Protein AF-A0A7C4I213-F1 (afdb_monomer_lite)

Secondary structure (DSSP, 8-state):
--------------S-----------------------TTSS---TT--TTT-TTTSPPPTTEEEETTEEEE---TTSSS--TT--TTT-TTTSPPPTTEEEETTEEEE-----TTHHHHHHHHHHHHHHHHHHHHHHHHHHHHHHHHHTT--

Structure (mmCIF, N/CA/C/O backbone):
data_AF-A0A7C4I213-F1
#
_entry.id   AF-A0A7C4I213-F1
#
loop_
_atom_site.group_PDB
_atom_site.id
_atom_site.type_symbol
_atom_site.label_atom_id
_atom_site.label_alt_id
_atom_site.label_comp_id
_atom_site.label_asym_id
_atom_site.label_entity_id
_atom_site.label_seq_id
_atom_site.pdbx_PDB_ins_code
_atom_site.Cartn_x
_atom_site.Cartn_y
_atom_site.Cartn_z
_atom_site.occupancy
_atom_site.B_iso_or_equiv
_atom_site.auth_seq_id
_atom_site.auth_comp_id
_atom_site.auth_asym_id
_atom_site.auth_atom_id
_atom_site.pdbx_PDB_model_num
ATOM 1 N N . MET A 1 1 ? 7.246 0.944 -55.339 1.00 44.88 1 MET A N 1
ATOM 2 C CA . MET A 1 1 ? 7.150 0.817 -56.808 1.00 44.88 1 MET A CA 1
ATOM 3 C C . MET A 1 1 ? 7.934 -0.422 -57.218 1.00 44.88 1 MET A C 1
ATOM 5 O O . MET A 1 1 ? 9.153 -0.406 -57.120 1.00 44.88 1 MET A O 1
ATOM 9 N N . ARG A 1 2 ? 7.259 -1.528 -57.548 1.00 47.50 2 ARG A N 1
ATOM 10 C CA . ARG A 1 2 ? 7.898 -2.757 -58.042 1.00 47.50 2 ARG A CA 1
ATOM 11 C C . ARG A 1 2 ? 7.440 -2.974 -59.481 1.00 47.50 2 ARG A C 1
ATOM 13 O O . ARG A 1 2 ? 6.243 -2.994 -59.742 1.00 47.50 2 ARG A O 1
ATOM 20 N N . TYR A 1 3 ? 8.410 -3.050 -60.385 1.00 50.72 3 TYR A N 1
ATOM 21 C CA . TYR A 1 3 ? 8.228 -3.295 -61.812 1.00 50.72 3 TYR A CA 1
ATOM 22 C C . TYR A 1 3 ? 7.613 -4.689 -62.012 1.00 50.72 3 TYR A C 1
ATOM 24 O O . TYR A 1 3 ? 8.233 -5.690 -61.663 1.00 50.72 3 TYR A O 1
ATOM 32 N N . PHE A 1 4 ? 6.396 -4.756 -62.552 1.00 52.81 4 PHE A N 1
ATOM 33 C CA . PHE A 1 4 ? 5.791 -6.001 -63.026 1.00 52.81 4 PHE A CA 1
ATOM 34 C C . PHE A 1 4 ? 6.355 -6.271 -64.426 1.00 52.81 4 PHE A C 1
ATOM 36 O O . PHE A 1 4 ? 5.937 -5.637 -65.394 1.00 52.81 4 PHE A O 1
ATOM 43 N N . GLN A 1 5 ? 7.343 -7.161 -64.551 1.00 51.03 5 GLN A N 1
ATOM 44 C CA . GLN A 1 5 ? 7.700 -7.683 -65.869 1.00 51.03 5 GLN A CA 1
ATOM 45 C C . GLN A 1 5 ? 6.629 -8.689 -66.298 1.00 51.03 5 GLN A C 1
ATOM 47 O O . GLN A 1 5 ? 6.570 -9.813 -65.806 1.00 51.03 5 GLN A O 1
ATOM 52 N N . LEU A 1 6 ? 5.771 -8.258 -67.220 1.00 46.84 6 LEU A N 1
ATOM 53 C CA . LEU A 1 6 ? 4.887 -9.123 -67.991 1.00 46.84 6 LEU A CA 1
ATOM 54 C C . LEU A 1 6 ? 5.736 -9.944 -68.966 1.00 46.84 6 LEU A C 1
ATOM 56 O O . LEU A 1 6 ? 6.103 -9.471 -70.039 1.00 46.84 6 LEU A O 1
ATOM 60 N N . VAL A 1 7 ? 6.058 -11.180 -68.588 1.00 51.69 7 VAL A N 1
ATOM 61 C CA . VAL A 1 7 ? 6.605 -12.168 -69.520 1.00 51.69 7 VAL A CA 1
ATOM 62 C C . VAL A 1 7 ? 5.425 -12.788 -70.265 1.00 51.69 7 VAL A C 1
ATOM 64 O O . VAL A 1 7 ? 4.774 -13.708 -69.776 1.00 51.69 7 VAL A O 1
ATOM 67 N N . VAL A 1 8 ? 5.106 -12.244 -71.440 1.00 53.69 8 VAL A N 1
ATOM 68 C CA . VAL A 1 8 ? 4.115 -12.829 -72.353 1.00 53.69 8 VAL A CA 1
ATOM 69 C C . VAL A 1 8 ? 4.832 -13.894 -73.180 1.00 53.69 8 VAL A C 1
ATOM 71 O O . VAL A 1 8 ? 5.544 -13.574 -74.128 1.00 53.69 8 VAL A O 1
ATOM 74 N N . ILE A 1 9 ? 4.692 -15.163 -72.795 1.00 56.38 9 ILE A N 1
ATOM 75 C CA . ILE A 1 9 ? 5.213 -16.291 -73.578 1.00 56.38 9 ILE A CA 1
ATOM 76 C C . ILE A 1 9 ? 4.148 -16.667 -74.623 1.00 56.38 9 ILE A C 1
ATOM 78 O O . ILE A 1 9 ? 3.023 -16.987 -74.232 1.00 56.38 9 ILE A O 1
ATOM 82 N N . PRO A 1 10 ? 4.447 -16.630 -75.936 1.00 49.75 10 PRO A N 1
ATOM 83 C CA . PRO A 1 10 ? 3.483 -16.994 -76.964 1.00 49.75 10 PRO A CA 1
ATOM 84 C C . PRO A 1 10 ? 3.367 -18.522 -77.027 1.00 49.75 10 PRO A C 1
ATOM 86 O O . PRO A 1 10 ? 4.303 -19.217 -77.418 1.00 49.75 10 PRO A O 1
ATOM 89 N N . ILE A 1 11 ? 2.213 -19.054 -76.627 1.00 50.69 11 ILE A N 1
ATOM 90 C CA . ILE A 1 11 ? 1.918 -20.488 -76.690 1.00 50.69 11 ILE A CA 1
ATOM 91 C C . ILE A 1 11 ? 1.429 -20.808 -78.109 1.00 50.69 11 ILE A C 1
ATOM 93 O O . ILE A 1 11 ? 0.264 -20.592 -78.436 1.00 50.69 11 ILE A O 1
ATOM 97 N N . LEU A 1 12 ? 2.321 -21.312 -78.966 1.00 53.66 12 LEU A N 1
ATOM 98 C CA . LEU A 1 12 ? 1.950 -21.953 -80.229 1.00 53.66 12 LEU A CA 1
ATOM 99 C C . LEU A 1 12 ? 1.853 -23.474 -80.019 1.00 53.66 12 LEU A C 1
ATOM 101 O O . LEU A 1 12 ? 2.860 -24.156 -79.866 1.00 53.66 12 LEU A O 1
ATOM 105 N N . LEU A 1 13 ? 0.611 -23.968 -80.065 1.00 60.75 13 LEU A N 1
ATOM 106 C CA . LEU A 1 13 ? 0.206 -25.306 -80.520 1.00 60.75 13 LEU A CA 1
ATOM 107 C C . LEU A 1 13 ? 0.755 -26.532 -79.757 1.00 60.75 13 LEU A C 1
ATOM 109 O O . LEU A 1 13 ? 1.560 -27.288 -80.294 1.00 60.75 13 LEU A O 1
ATOM 113 N N . THR A 1 14 ? 0.186 -26.844 -78.584 1.00 55.66 14 THR A N 1
ATOM 114 C CA . THR A 1 14 ? 0.062 -28.239 -78.103 1.00 55.66 14 THR A CA 1
ATOM 115 C C . THR A 1 14 ? -1.297 -28.465 -77.409 1.00 55.66 14 THR A C 1
ATOM 117 O O . THR A 1 14 ? -1.726 -27.620 -76.622 1.00 55.66 14 THR A O 1
ATOM 120 N N . PRO A 1 15 ? -2.015 -29.581 -77.667 1.00 49.25 15 PRO A N 1
ATOM 121 C CA . PRO A 1 15 ? -3.332 -29.854 -77.085 1.00 49.25 15 PRO A CA 1
ATOM 122 C C . PRO A 1 15 ? -3.239 -30.638 -75.763 1.00 49.25 15 PRO A C 1
ATOM 124 O O . PRO A 1 15 ? -3.998 -31.574 -75.553 1.00 49.25 15 PRO A O 1
ATOM 127 N N . PHE A 1 16 ? -2.300 -30.297 -74.877 1.00 56.53 16 PHE A N 1
ATOM 128 C CA . PHE A 1 16 ? -2.185 -30.924 -73.552 1.00 56.53 16 PHE A CA 1
ATOM 129 C C . PHE A 1 16 ? -1.610 -29.927 -72.544 1.00 56.53 16 PHE A C 1
ATOM 131 O O . PHE A 1 16 ? -0.465 -30.045 -72.120 1.00 56.53 16 PHE A O 1
ATOM 138 N N . PHE A 1 17 ? -2.392 -28.919 -72.164 1.00 52.19 17 PHE A N 1
ATOM 139 C CA . PHE A 1 17 ? -2.047 -28.078 -71.021 1.00 52.19 17 PHE A CA 1
ATOM 140 C C . PHE A 1 17 ? -2.866 -28.517 -69.812 1.00 52.19 17 PHE A C 1
ATOM 142 O O . PHE A 1 17 ? -3.978 -28.050 -69.572 1.00 52.19 17 PHE A O 1
ATOM 149 N N . SER A 1 18 ? -2.289 -29.439 -69.041 1.00 53.47 18 SER A N 1
ATOM 150 C CA . SER A 1 18 ? -2.602 -29.555 -67.622 1.00 53.47 18 SER A CA 1
ATOM 151 C C . SER A 1 18 ? -2.361 -28.185 -66.998 1.00 53.47 18 SER A C 1
ATOM 153 O O . SER A 1 18 ? -1.227 -27.708 -66.950 1.00 53.47 18 SER A O 1
ATOM 155 N N . PHE A 1 19 ? -3.429 -27.529 -66.553 1.00 52.59 19 PHE A N 1
ATOM 156 C CA . PHE A 1 19 ? -3.316 -26.328 -65.740 1.00 52.59 19 PHE A CA 1
ATOM 157 C C . PHE A 1 19 ? -2.685 -26.723 -64.400 1.00 52.59 19 PHE A C 1
ATOM 159 O O . PHE A 1 19 ? -3.371 -27.158 -63.478 1.00 52.59 19 PHE A O 1
ATOM 166 N N . ALA A 1 20 ? -1.364 -26.590 -64.288 1.00 52.78 20 ALA A N 1
ATOM 167 C CA . ALA A 1 20 ? -0.699 -26.529 -62.996 1.00 52.78 20 ALA A CA 1
ATOM 168 C C . ALA A 1 20 ? -0.975 -25.135 -62.417 1.00 52.78 20 ALA A C 1
ATOM 170 O O . ALA A 1 20 ? -0.270 -24.167 -62.697 1.00 52.78 20 ALA A O 1
ATOM 171 N N . TYR A 1 21 ? -2.066 -25.022 -61.664 1.00 60.19 21 TYR A N 1
ATOM 172 C CA . TYR A 1 21 ? -2.337 -23.853 -60.840 1.00 60.19 21 TYR A CA 1
ATOM 173 C C . TYR A 1 21 ? -1.284 -23.827 -59.728 1.00 60.19 21 TYR A C 1
ATOM 175 O O . TYR A 1 21 ? -1.308 -24.669 -58.830 1.00 60.19 21 TYR A O 1
ATOM 183 N N . SER A 1 22 ? -0.331 -22.898 -59.800 1.00 54.66 22 SER A N 1
ATOM 184 C CA . SER A 1 22 ? 0.568 -22.638 -58.678 1.00 54.66 22 SER A CA 1
ATOM 185 C C . SER A 1 22 ? -0.266 -21.952 -57.599 1.00 54.66 22 SER A C 1
ATOM 187 O O . SER A 1 22 ? -0.529 -20.753 -57.682 1.00 54.66 22 SER A O 1
ATOM 189 N N . GLN A 1 23 ? -0.761 -22.734 -56.636 1.00 60.12 23 GLN A N 1
ATOM 190 C CA . GLN A 1 23 ? -1.380 -22.193 -55.432 1.00 60.12 23 GLN A CA 1
ATOM 191 C C . GLN A 1 23 ? -0.333 -21.307 -54.760 1.00 60.12 23 GLN A C 1
ATOM 193 O O . GLN A 1 23 ? 0.745 -21.777 -54.408 1.00 60.12 23 GLN A O 1
ATOM 198 N N . SER A 1 24 ? -0.629 -20.012 -54.664 1.00 59.72 24 SER A N 1
ATOM 199 C CA . SER A 1 24 ? 0.130 -19.093 -53.830 1.00 59.72 24 SER A CA 1
ATOM 200 C C . SER A 1 24 ? 0.156 -19.663 -52.420 1.00 59.72 24 SER A C 1
ATOM 202 O O . SER A 1 24 ? -0.909 -19.937 -51.861 1.00 59.72 24 SER A O 1
ATOM 204 N N . ASP A 1 25 ? 1.365 -19.863 -51.911 1.00 56.75 25 ASP A N 1
ATOM 205 C CA . ASP A 1 25 ? 1.667 -20.463 -50.623 1.00 56.75 25 ASP A CA 1
ATOM 206 C C . ASP A 1 25 ? 0.666 -20.040 -49.541 1.00 56.75 25 ASP A C 1
ATOM 208 O O . ASP A 1 25 ? 0.470 -18.853 -49.264 1.00 56.75 25 ASP A O 1
ATOM 212 N N . GLN A 1 26 ? 0.035 -21.036 -48.917 1.00 58.44 26 GLN A N 1
ATOM 213 C CA . GLN A 1 26 ? -0.601 -20.874 -47.618 1.00 58.44 26 GLN A CA 1
ATOM 214 C C . GLN A 1 26 ? 0.439 -20.282 -46.666 1.00 58.44 26 GLN A C 1
ATOM 216 O O . GLN A 1 26 ? 1.342 -20.980 -46.202 1.00 58.44 26 GLN A O 1
ATOM 221 N N . PHE A 1 27 ? 0.300 -18.998 -46.342 1.00 62.94 27 PHE A N 1
ATOM 222 C CA . PHE A 1 27 ? 0.926 -18.437 -45.157 1.00 62.94 27 PHE A CA 1
ATOM 223 C C . PHE A 1 27 ? 0.215 -19.056 -43.952 1.00 62.94 27 PHE A C 1
ATOM 225 O O . PHE A 1 27 ? -0.749 -18.506 -43.422 1.00 62.94 27 PHE A O 1
ATOM 232 N N . ASN A 1 28 ? 0.644 -20.256 -43.564 1.00 73.94 28 ASN A N 1
ATOM 233 C CA . ASN A 1 28 ? 0.320 -20.786 -42.254 1.00 73.94 28 ASN A CA 1
ATOM 234 C C . ASN A 1 28 ? 0.918 -19.791 -41.251 1.00 73.94 28 ASN A C 1
ATOM 236 O O . ASN A 1 28 ? 2.136 -19.581 -41.295 1.00 73.94 28 ASN A O 1
ATOM 240 N N . PRO A 1 29 ? 0.113 -19.134 -40.393 1.00 69.06 29 PRO A N 1
ATOM 241 C CA . PRO A 1 29 ? 0.685 -18.333 -39.328 1.00 69.06 29 PRO A CA 1
ATOM 242 C C . PRO A 1 29 ? 1.628 -19.242 -38.541 1.00 69.06 29 PRO A C 1
ATOM 244 O O . PRO A 1 29 ? 1.273 -20.378 -38.211 1.00 69.06 29 PRO A O 1
ATOM 247 N N . LEU A 1 30 ? 2.856 -18.758 -38.329 1.00 61.91 30 LEU A N 1
ATOM 248 C CA . LEU A 1 30 ? 3.846 -19.430 -37.495 1.00 61.91 30 LEU A CA 1
ATOM 249 C C . LEU A 1 30 ? 3.161 -19.903 -36.207 1.00 61.91 30 LEU A C 1
ATOM 251 O O . LEU A 1 30 ? 2.349 -19.143 -35.667 1.00 61.91 30 LEU A O 1
ATOM 255 N N . PRO A 1 31 ? 3.458 -21.126 -35.725 1.00 67.94 31 PRO A N 1
ATOM 256 C CA . PRO A 1 31 ? 2.916 -21.593 -34.461 1.00 67.94 31 PRO A CA 1
ATOM 257 C C . PRO A 1 31 ? 3.194 -20.509 -33.428 1.00 67.94 31 PRO A C 1
ATOM 259 O O . PRO A 1 31 ? 4.347 -20.117 -33.237 1.00 67.94 31 PRO A O 1
ATOM 262 N N . THR A 1 32 ? 2.133 -19.970 -32.831 1.00 58.34 32 THR A N 1
ATOM 263 C CA . THR A 1 32 ? 2.252 -19.066 -31.696 1.00 58.34 32 THR A CA 1
ATOM 264 C C . THR A 1 32 ? 2.938 -19.877 -30.617 1.00 58.34 32 THR A C 1
ATOM 266 O O . THR A 1 32 ? 2.313 -20.733 -29.991 1.00 58.34 32 THR A O 1
ATOM 269 N N . VAL A 1 33 ? 4.253 -19.692 -30.490 1.00 66.06 33 VAL A N 1
ATOM 270 C CA . VAL A 1 33 ? 5.021 -20.237 -29.384 1.00 66.06 33 VAL A CA 1
ATOM 271 C C . VAL A 1 33 ? 4.371 -19.625 -28.160 1.00 66.06 33 VAL A C 1
ATOM 273 O O . VAL A 1 33 ? 4.490 -18.427 -27.920 1.00 66.06 33 VAL A O 1
ATOM 276 N N . GLU A 1 34 ? 3.584 -20.431 -27.461 1.00 64.50 34 GLU A N 1
ATOM 277 C CA . GLU A 1 34 ? 3.036 -20.075 -26.169 1.00 64.50 34 GLU A CA 1
ATOM 278 C C . GLU A 1 34 ? 4.252 -19.980 -25.247 1.00 64.50 34 GLU A C 1
ATOM 280 O O . GLU A 1 34 ? 4.762 -20.987 -24.749 1.00 64.50 34 GLU A O 1
ATOM 285 N N . ILE A 1 35 ? 4.822 -18.776 -25.142 1.00 67.12 35 ILE A N 1
ATOM 286 C CA . ILE A 1 35 ? 5.917 -18.496 -24.223 1.00 67.12 35 ILE A CA 1
ATOM 287 C C . ILE A 1 35 ? 5.291 -18.592 -22.842 1.00 67.12 35 ILE A C 1
ATOM 289 O O . ILE A 1 35 ? 4.713 -17.643 -22.320 1.00 67.12 35 ILE A O 1
ATOM 293 N N . LYS A 1 36 ? 5.335 -19.795 -22.276 1.00 70.81 36 LYS A N 1
ATOM 294 C CA . LYS A 1 36 ? 5.047 -20.000 -20.870 1.00 70.81 36 LYS A CA 1
ATOM 295 C C . LYS A 1 36 ? 6.001 -19.089 -20.101 1.00 70.81 36 LYS A C 1
ATOM 297 O O . LYS A 1 36 ? 7.209 -19.263 -20.220 1.00 70.81 36 LYS A O 1
ATOM 302 N N . ALA A 1 37 ? 5.455 -18.143 -19.346 1.00 79.25 37 ALA A N 1
ATOM 303 C CA . ALA A 1 37 ? 6.215 -17.347 -18.393 1.00 79.25 37 ALA A CA 1
ATOM 304 C C . ALA A 1 37 ? 6.942 -18.295 -17.421 1.00 79.25 37 ALA A C 1
ATOM 306 O O . ALA A 1 37 ? 6.298 -19.117 -16.752 1.00 79.25 37 ALA A O 1
ATOM 307 N N . ILE A 1 38 ? 8.275 -18.258 -17.420 1.00 88.62 38 ILE A N 1
ATOM 308 C CA . ILE A 1 38 ? 9.127 -19.085 -16.566 1.00 88.62 38 ILE A CA 1
ATOM 309 C C . ILE A 1 38 ? 9.983 -18.150 -15.733 1.00 88.62 38 ILE A C 1
ATOM 311 O O . ILE A 1 38 ? 11.020 -17.671 -16.177 1.00 88.62 38 ILE A O 1
ATOM 315 N N . CYS A 1 39 ? 9.609 -18.030 -14.465 1.00 91.56 39 CYS A N 1
ATOM 316 C CA . CYS A 1 39 ? 10.404 -17.256 -13.542 1.00 91.56 39 CYS A CA 1
ATOM 317 C C . CYS A 1 39 ? 11.791 -17.888 -13.331 1.00 91.56 39 CYS A C 1
ATOM 319 O O . CYS A 1 39 ? 11.917 -19.060 -12.963 1.00 91.56 39 CYS A O 1
ATOM 321 N N . GLY A 1 40 ? 12.830 -17.074 -13.464 1.00 91.75 40 GLY A N 1
ATOM 322 C CA . GLY A 1 40 ? 14.252 -17.394 -13.311 1.00 91.75 40 GLY A CA 1
ATOM 323 C C . GLY A 1 40 ? 15.040 -17.490 -14.613 1.00 91.75 40 GLY A C 1
ATOM 324 O O . GLY A 1 40 ? 16.203 -17.907 -14.575 1.00 91.75 40 GLY A O 1
ATOM 325 N N . ASP A 1 41 ? 14.445 -17.137 -15.749 1.00 93.50 41 ASP A N 1
ATOM 326 C CA . ASP A 1 41 ? 15.106 -17.128 -17.055 1.00 93.50 41 ASP A CA 1
ATOM 327 C C . ASP A 1 41 ? 15.796 -15.785 -17.375 1.00 93.50 41 ASP A C 1
ATOM 329 O O . ASP A 1 41 ? 16.497 -15.667 -18.386 1.00 93.50 41 ASP A O 1
ATOM 333 N N . ARG A 1 42 ? 15.704 -14.819 -16.447 1.00 92.12 42 ARG A N 1
ATOM 334 C CA . ARG A 1 42 ? 16.253 -13.453 -16.521 1.00 92.12 42 ARG A CA 1
ATOM 335 C C . ARG A 1 42 ? 15.530 -12.546 -17.516 1.00 92.12 42 ARG A C 1
ATOM 337 O O . ARG A 1 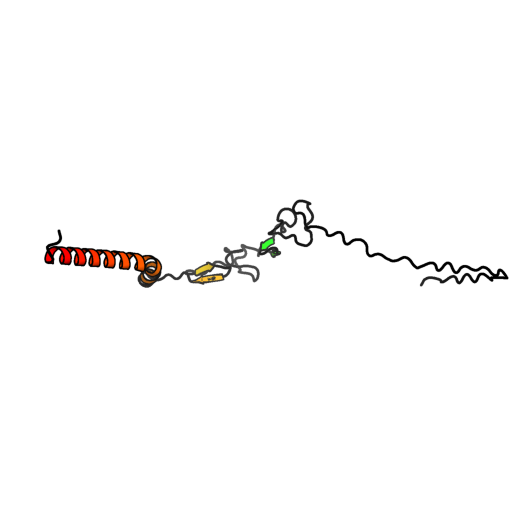42 ? 16.056 -11.478 -17.842 1.00 92.12 42 ARG A O 1
ATOM 344 N N . ILE A 1 43 ? 14.358 -12.945 -17.997 1.00 91.62 43 ILE A N 1
ATOM 345 C CA . ILE A 1 43 ? 13.523 -12.170 -18.905 1.00 91.62 43 ILE A CA 1
ATOM 346 C C . ILE A 1 43 ? 12.204 -11.896 -18.194 1.00 91.62 43 ILE A C 1
ATOM 348 O O . ILE A 1 43 ? 11.441 -12.804 -17.923 1.00 91.62 43 ILE A O 1
ATOM 352 N N . CYS A 1 44 ? 11.887 -10.624 -17.960 1.00 92.00 44 CYS A N 1
ATOM 353 C CA . CYS A 1 44 ? 10.565 -10.260 -17.455 1.00 92.00 44 CYS A CA 1
ATOM 354 C C . CYS A 1 44 ? 9.521 -10.406 -18.581 1.00 92.00 44 CYS A C 1
ATOM 356 O O . CYS A 1 44 ? 9.321 -9.478 -19.373 1.00 92.00 44 CYS A O 1
ATOM 358 N N . ALA A 1 45 ? 8.932 -11.599 -18.707 1.00 91.31 45 ALA A N 1
ATOM 359 C CA . ALA A 1 45 ? 7.984 -11.957 -19.763 1.00 91.31 45 ALA A CA 1
ATOM 360 C C . ALA A 1 45 ? 6.539 -11.516 -19.450 1.00 91.31 45 ALA A C 1
ATOM 362 O O . ALA A 1 45 ? 6.199 -11.130 -18.332 1.00 91.31 45 ALA A O 1
ATOM 363 N N . GLU A 1 46 ? 5.650 -11.584 -20.445 1.00 87.81 46 GLU A N 1
ATOM 364 C CA . GLU A 1 46 ? 4.224 -11.306 -20.238 1.00 87.81 46 GLU A CA 1
ATOM 365 C C . GLU A 1 46 ? 3.614 -12.323 -19.255 1.00 87.81 46 GLU A C 1
ATOM 367 O O . GLU A 1 46 ? 3.759 -13.532 -19.421 1.00 87.81 46 GLU A O 1
ATOM 372 N N . GLY A 1 47 ? 2.945 -11.828 -18.210 1.00 87.44 47 GLY A N 1
ATOM 373 C CA . GLY A 1 47 ? 2.450 -12.647 -17.095 1.00 87.44 47 GLY A CA 1
ATOM 374 C C . GLY A 1 47 ? 3.391 -12.696 -15.886 1.00 87.44 47 GLY A C 1
ATOM 375 O O . GLY A 1 47 ? 2.970 -13.126 -14.809 1.00 87.44 47 GLY A O 1
ATOM 376 N N . GLU A 1 48 ? 4.618 -12.192 -16.017 1.00 94.19 48 GLU A N 1
ATOM 377 C CA . GLU A 1 48 ? 5.542 -11.982 -14.905 1.00 94.19 48 GLU A CA 1
ATOM 378 C C . GLU A 1 48 ? 5.503 -10.541 -14.411 1.00 94.19 48 GLU A C 1
ATOM 380 O O . GLU A 1 48 ? 5.223 -9.596 -15.149 1.00 94.19 48 GLU A O 1
ATOM 385 N N . ASN A 1 49 ? 5.753 -10.368 -13.121 1.00 93.62 49 ASN A N 1
ATOM 386 C CA . ASN A 1 49 ? 5.794 -9.076 -12.477 1.00 93.62 49 ASN A CA 1
ATOM 387 C C . ASN A 1 49 ? 6.665 -9.105 -11.218 1.00 93.62 49 ASN A C 1
ATOM 389 O O . ASN A 1 49 ? 7.148 -10.147 -10.775 1.00 93.62 49 ASN A O 1
ATOM 393 N N . CYS A 1 50 ? 6.863 -7.934 -10.624 1.00 93.81 50 CYS A N 1
ATOM 394 C CA . CYS A 1 50 ? 7.737 -7.781 -9.469 1.00 93.81 50 CYS A CA 1
ATOM 395 C C . CYS A 1 50 ? 7.237 -8.488 -8.188 1.00 93.81 50 CYS A C 1
ATOM 397 O O . CYS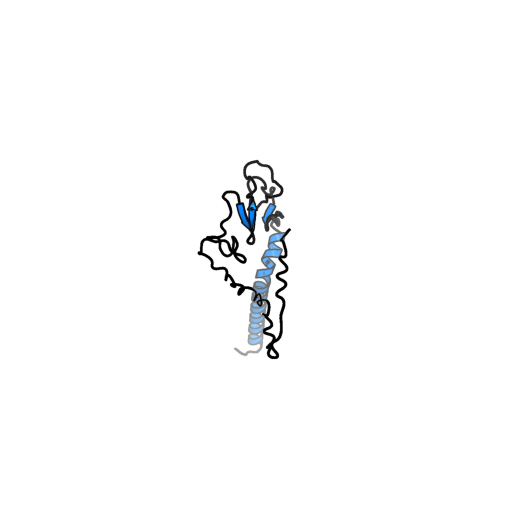 A 1 50 ? 8.024 -8.619 -7.253 1.00 93.81 50 CYS A O 1
ATOM 399 N N . ASP A 1 51 ? 5.980 -8.958 -8.143 1.00 93.88 51 ASP A N 1
ATOM 400 C CA . ASP A 1 51 ? 5.411 -9.726 -7.023 1.00 93.88 51 ASP A CA 1
ATOM 401 C C . ASP A 1 51 ? 5.519 -11.245 -7.250 1.00 93.88 51 ASP A C 1
ATOM 403 O O . ASP A 1 51 ? 5.873 -11.979 -6.328 1.00 93.88 51 ASP A O 1
ATOM 407 N N . ASN A 1 52 ? 5.226 -11.738 -8.460 1.00 93.81 52 ASN A N 1
ATOM 408 C CA . ASN A 1 52 ? 5.231 -13.174 -8.771 1.00 93.81 52 ASN A CA 1
ATOM 409 C C . ASN A 1 52 ? 6.585 -13.687 -9.297 1.00 93.81 52 ASN A C 1
ATOM 411 O O . ASN A 1 52 ? 6.860 -14.881 -9.179 1.00 93.81 52 ASN A O 1
ATOM 415 N N . CYS A 1 53 ? 7.434 -12.799 -9.824 1.00 94.81 53 CYS A N 1
ATOM 416 C CA . CYS A 1 53 ? 8.779 -13.104 -10.293 1.00 94.81 53 CYS A CA 1
ATOM 417 C C . CYS A 1 53 ? 9.781 -11.959 -10.022 1.00 94.81 53 CYS A C 1
ATOM 419 O O . CYS A 1 53 ? 10.345 -11.357 -10.940 1.00 94.81 53 CYS A O 1
ATOM 421 N N . PRO A 1 54 ? 10.078 -11.652 -8.747 1.00 93.12 54 PRO A N 1
ATOM 422 C CA . PRO A 1 54 ? 10.955 -10.537 -8.370 1.00 93.12 54 PRO A CA 1
ATOM 423 C C . PRO A 1 54 ? 12.414 -10.680 -8.832 1.00 93.12 54 PRO A C 1
ATOM 425 O O . PRO A 1 54 ? 13.155 -9.697 -8.810 1.00 93.12 54 PRO A O 1
ATOM 428 N N . GLN A 1 55 ? 12.856 -11.888 -9.192 1.00 93.19 55 GLN A N 1
ATOM 429 C CA . GLN A 1 55 ? 14.226 -12.138 -9.651 1.00 93.19 55 GLN A CA 1
ATOM 430 C C . GLN A 1 55 ? 14.471 -11.658 -11.086 1.00 93.19 55 GLN A C 1
ATOM 432 O O . GLN A 1 55 ? 15.562 -11.160 -11.364 1.00 93.19 55 GLN A O 1
ATOM 437 N N . ASP A 1 56 ? 13.446 -11.724 -11.940 1.00 93.88 56 ASP A N 1
ATOM 438 C CA . ASP A 1 56 ? 13.538 -11.321 -13.347 1.00 93.88 56 ASP A CA 1
ATOM 439 C C . ASP A 1 56 ? 12.865 -9.966 -13.583 1.00 93.88 56 ASP A C 1
ATOM 441 O O . ASP A 1 56 ? 13.390 -9.124 -14.309 1.00 93.88 56 ASP A O 1
ATOM 445 N N . CYS A 1 57 ? 11.765 -9.693 -12.875 1.00 93.81 57 CYS A N 1
ATOM 446 C CA . CYS A 1 57 ? 11.025 -8.432 -12.914 1.00 93.81 57 CYS A CA 1
ATOM 447 C C . CYS A 1 57 ? 11.353 -7.526 -11.717 1.00 93.81 57 CYS A C 1
ATOM 449 O O . CYS A 1 57 ? 10.461 -6.967 -11.073 1.00 93.81 57 CYS A O 1
ATOM 451 N N . LYS A 1 58 ? 12.634 -7.385 -11.361 1.00 93.44 58 LYS A N 1
ATOM 452 C CA . LYS A 1 58 ? 13.031 -6.548 -10.221 1.00 93.44 58 LYS A CA 1
ATOM 453 C C . LYS A 1 58 ? 12.782 -5.066 -10.508 1.00 93.44 58 LYS A C 1
ATOM 455 O O . LYS A 1 58 ? 13.230 -4.541 -11.525 1.00 93.44 58 LYS A O 1
ATOM 460 N N . CYS A 1 59 ? 12.175 -4.363 -9.553 1.00 90.12 59 CYS A N 1
ATOM 461 C CA . CYS A 1 59 ? 12.014 -2.919 -9.672 1.00 90.12 59 CYS A CA 1
ATOM 462 C C . CYS A 1 59 ? 13.363 -2.167 -9.661 1.00 90.12 59 CYS A C 1
ATOM 464 O O . CYS A 1 59 ? 14.279 -2.548 -8.918 1.00 90.12 59 CYS A O 1
ATOM 466 N N . PRO A 1 60 ? 13.481 -1.075 -10.441 1.00 87.81 60 PRO A N 1
ATOM 467 C CA . PRO A 1 60 ? 14.600 -0.138 -10.402 1.00 87.81 60 PRO A CA 1
ATOM 468 C C . PRO A 1 60 ? 14.954 0.346 -8.987 1.00 87.81 60 PRO A C 1
ATOM 470 O O . PRO A 1 60 ? 14.143 0.313 -8.064 1.00 87.81 60 PRO A O 1
ATOM 473 N N . ILE A 1 61 ? 16.175 0.866 -8.817 1.00 78.56 61 ILE A N 1
ATOM 474 C CA . ILE A 1 61 ? 16.740 1.275 -7.512 1.00 78.56 61 ILE A CA 1
ATOM 475 C C . ILE A 1 61 ? 15.841 2.281 -6.755 1.00 78.56 61 ILE A C 1
ATOM 477 O O . ILE A 1 61 ? 15.775 2.242 -5.526 1.00 78.56 61 ILE A O 1
ATOM 481 N N . ASN A 1 62 ? 15.064 3.096 -7.472 1.00 71.94 62 ASN A N 1
ATOM 482 C CA . ASN A 1 62 ? 14.155 4.095 -6.899 1.00 71.94 62 ASN A CA 1
ATOM 483 C C . ASN A 1 62 ? 12.678 3.721 -7.028 1.00 71.94 62 ASN A C 1
ATOM 485 O O . ASN A 1 62 ? 11.819 4.585 -6.918 1.00 71.94 62 ASN A O 1
ATOM 489 N N . GLU A 1 63 ? 12.373 2.451 -7.262 1.00 85.00 63 GLU A N 1
ATOM 490 C CA . GLU A 1 63 ? 11.008 1.956 -7.368 1.00 85.00 63 GLU A CA 1
ATOM 491 C C . GLU A 1 63 ? 10.779 0.820 -6.376 1.00 85.00 63 GLU A C 1
ATOM 493 O O . GLU A 1 63 ? 11.701 0.112 -5.956 1.00 85.00 63 GLU A O 1
ATOM 498 N N . THR A 1 64 ? 9.533 0.666 -5.958 1.00 85.06 64 THR A N 1
ATOM 499 C CA . THR A 1 64 ? 9.101 -0.422 -5.091 1.00 85.06 64 THR A CA 1
ATOM 500 C C . THR A 1 64 ? 7.967 -1.176 -5.757 1.00 85.06 64 THR A C 1
ATOM 502 O O . THR A 1 64 ? 7.141 -0.574 -6.441 1.00 85.06 64 THR A O 1
ATOM 505 N N . CYS A 1 65 ? 7.936 -2.493 -5.567 1.00 87.62 65 CYS A N 1
ATOM 506 C CA . CYS A 1 65 ? 6.847 -3.300 -6.087 1.00 87.62 65 CYS A CA 1
ATOM 507 C C . CYS A 1 65 ? 5.605 -3.104 -5.221 1.00 87.62 65 CYS A C 1
ATOM 509 O O . CYS A 1 65 ? 5.672 -3.255 -3.998 1.00 87.62 65 CYS A O 1
ATOM 511 N N . ILE A 1 66 ? 4.493 -2.738 -5.850 1.00 84.00 66 ILE A N 1
ATOM 512 C CA . ILE A 1 66 ? 3.177 -2.669 -5.226 1.00 8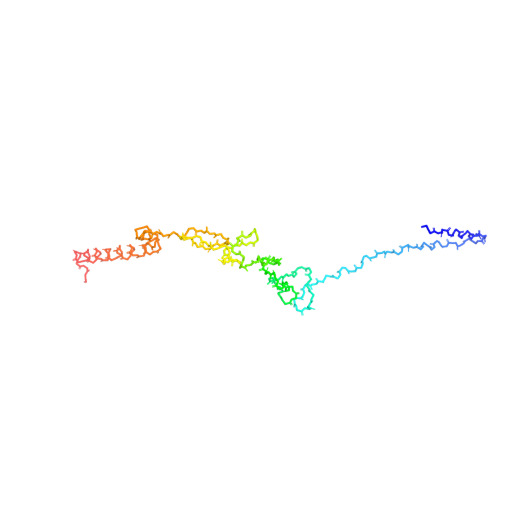4.00 66 ILE A CA 1
ATOM 513 C C . ILE A 1 66 ? 2.175 -3.321 -6.176 1.00 84.00 66 ILE A C 1
ATOM 515 O O . ILE A 1 66 ? 1.946 -2.804 -7.268 1.00 84.00 66 ILE A O 1
ATOM 519 N N . ASN A 1 67 ? 1.549 -4.421 -5.747 1.00 86.75 67 ASN A N 1
ATOM 520 C CA . ASN A 1 67 ? 0.534 -5.150 -6.518 1.00 86.75 67 ASN A CA 1
ATOM 521 C C . ASN A 1 67 ? 1.010 -5.489 -7.948 1.00 86.75 67 ASN A C 1
ATOM 523 O O . ASN A 1 67 ? 0.319 -5.223 -8.931 1.00 86.75 67 ASN A O 1
ATOM 527 N N . GLY A 1 68 ? 2.231 -6.006 -8.067 1.00 89.12 68 GLY A N 1
ATOM 528 C CA . GLY A 1 68 ? 2.852 -6.411 -9.325 1.00 89.12 68 GLY A CA 1
ATOM 529 C C . GLY A 1 68 ? 3.329 -5.247 -10.192 1.00 89.12 68 GLY A C 1
ATOM 530 O O . GLY A 1 68 ? 3.759 -5.466 -11.317 1.00 89.12 68 GLY A O 1
ATOM 531 N N . THR A 1 69 ? 3.277 -4.006 -9.709 1.00 87.69 69 THR A N 1
ATOM 532 C CA . THR A 1 69 ? 3.732 -2.840 -10.474 1.00 87.69 69 THR A CA 1
ATOM 533 C C . THR A 1 69 ? 4.860 -2.131 -9.747 1.00 87.69 69 THR A C 1
ATOM 535 O O . THR A 1 69 ? 4.764 -1.851 -8.551 1.00 87.69 69 THR A O 1
ATOM 538 N N . CYS A 1 70 ? 5.927 -1.810 -10.474 1.00 86.19 70 CYS A N 1
ATOM 539 C CA . CYS A 1 70 ? 6.974 -0.954 -9.949 1.00 86.19 70 CYS A CA 1
ATOM 540 C C . CYS A 1 70 ? 6.488 0.491 -9.955 1.00 86.19 70 CYS A C 1
ATOM 542 O O . CYS A 1 70 ? 6.147 1.051 -10.995 1.00 86.19 70 CYS A O 1
ATOM 544 N N . VAL A 1 71 ? 6.410 1.075 -8.766 1.00 80.50 71 VAL A N 1
ATOM 545 C CA . VAL A 1 71 ? 6.041 2.475 -8.589 1.00 80.50 71 VAL A CA 1
ATOM 546 C C . VAL A 1 71 ? 7.236 3.238 -8.040 1.00 80.50 71 VAL A C 1
ATOM 548 O O . VAL A 1 71 ? 7.976 2.673 -7.225 1.00 80.50 71 VAL A O 1
ATOM 551 N N . PRO A 1 72 ? 7.437 4.509 -8.429 1.00 76.44 72 PRO A N 1
ATOM 552 C CA . PRO A 1 72 ? 8.437 5.360 -7.806 1.00 76.44 72 PRO A CA 1
ATOM 553 C C . PRO A 1 72 ? 8.305 5.297 -6.287 1.00 76.44 72 PRO A C 1
ATOM 555 O O . PRO A 1 72 ? 7.234 5.537 -5.727 1.00 76.44 72 PRO A O 1
ATOM 558 N N . ARG A 1 73 ? 9.407 4.978 -5.608 1.00 68.62 73 ARG A N 1
ATOM 559 C CA . ARG A 1 73 ? 9.572 5.392 -4.222 1.00 68.62 73 ARG A CA 1
ATOM 560 C C . ARG A 1 73 ? 9.511 6.914 -4.286 1.00 68.62 73 ARG A C 1
ATOM 562 O O . ARG A 1 73 ? 10.375 7.519 -4.921 1.00 68.62 73 ARG A O 1
ATOM 569 N N . GLY A 1 74 ? 8.470 7.518 -3.711 1.00 62.94 74 GLY A N 1
ATOM 570 C CA . GLY A 1 74 ? 8.485 8.961 -3.477 1.00 62.94 74 GLY A CA 1
ATOM 571 C C . GLY A 1 74 ? 9.802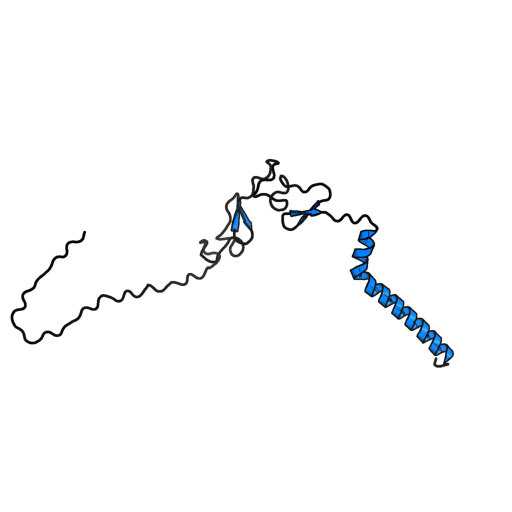 9.338 -2.800 1.00 62.94 74 GLY A C 1
ATOM 572 O O . GLY A 1 74 ? 10.413 8.498 -2.122 1.00 62.94 74 GLY A O 1
ATOM 573 N N . ARG A 1 75 ? 10.326 10.527 -3.100 1.00 67.69 75 ARG A N 1
ATOM 574 C CA . ARG A 1 75 ? 11.641 10.942 -2.609 1.00 67.69 75 ARG A CA 1
ATOM 575 C C . ARG A 1 75 ? 11.547 11.248 -1.118 1.00 67.69 75 ARG A C 1
ATOM 577 O O . ARG A 1 75 ? 11.573 12.406 -0.724 1.00 67.69 75 ARG A O 1
ATOM 584 N N . CYS A 1 76 ? 11.559 10.198 -0.307 1.00 73.75 76 CYS A N 1
ATOM 585 C CA . CYS A 1 76 ? 11.498 10.344 1.131 1.00 73.75 76 CYS A CA 1
ATOM 586 C C . CYS A 1 76 ? 12.681 11.143 1.678 1.00 73.75 76 CYS A C 1
ATOM 588 O O . CYS A 1 76 ? 13.831 10.934 1.279 1.00 73.75 76 CYS A O 1
ATOM 590 N N . GLY A 1 77 ? 12.401 12.000 2.653 1.00 76.25 77 GLY A N 1
ATOM 591 C CA . GLY A 1 77 ? 13.357 12.869 3.320 1.00 76.25 77 GLY A CA 1
ATOM 592 C C . GLY A 1 77 ? 13.341 14.320 2.837 1.00 76.25 77 GLY A C 1
ATOM 593 O O . GLY A 1 77 ? 14.249 15.065 3.210 1.00 76.25 77 GLY A O 1
ATOM 594 N N . ASN A 1 78 ? 12.355 14.744 2.038 1.00 84.56 78 ASN A N 1
ATOM 595 C CA . ASN A 1 78 ? 12.173 16.156 1.678 1.00 84.56 78 ASN A CA 1
ATOM 596 C C . ASN A 1 78 ? 11.201 16.895 2.631 1.00 84.56 78 ASN A C 1
ATOM 598 O O . ASN A 1 78 ? 11.064 18.114 2.522 1.00 84.56 78 ASN A O 1
ATOM 602 N N . TYR A 1 79 ? 10.575 16.180 3.579 1.00 85.94 79 TYR A N 1
ATOM 603 C CA . TYR A 1 79 ? 9.566 16.673 4.528 1.00 85.94 79 TYR A CA 1
ATOM 604 C C . TYR A 1 79 ? 8.274 17.219 3.891 1.00 85.94 79 TYR A C 1
ATOM 606 O O . TYR A 1 79 ? 7.520 17.946 4.542 1.00 85.94 79 TYR A O 1
ATOM 614 N N . ILE A 1 80 ? 7.999 16.874 2.634 1.00 87.50 80 ILE A N 1
ATOM 615 C CA . ILE A 1 80 ? 6.794 17.245 1.894 1.00 87.50 80 ILE A CA 1
ATOM 616 C C . ILE A 1 80 ? 6.136 15.958 1.418 1.00 87.50 80 ILE A C 1
ATOM 618 O O . ILE A 1 80 ? 6.686 15.275 0.574 1.00 87.50 80 ILE A O 1
ATOM 622 N N . CYS A 1 81 ? 4.928 15.674 1.902 1.00 87.62 81 CYS A N 1
ATOM 623 C CA . CYS A 1 81 ? 4.160 14.515 1.454 1.00 87.62 81 CYS A CA 1
ATOM 624 C C . CYS A 1 81 ? 3.695 14.701 -0.005 1.00 87.62 81 CYS A C 1
ATOM 626 O O . CYS A 1 81 ? 2.705 15.393 -0.269 1.00 87.62 81 CYS A O 1
ATOM 628 N N . GLU A 1 82 ? 4.436 14.133 -0.956 1.00 87.31 82 GLU A N 1
ATOM 629 C CA . GLU A 1 82 ? 4.137 14.216 -2.389 1.00 87.31 82 GLU A CA 1
ATOM 630 C C . GLU A 1 82 ? 2.971 13.293 -2.789 1.00 87.31 82 GLU A C 1
ATOM 632 O O . GLU A 1 82 ? 2.602 12.361 -2.083 1.00 87.31 82 GLU A O 1
ATOM 637 N N . SER A 1 83 ? 2.383 13.499 -3.972 1.00 82.62 83 SER A N 1
ATOM 638 C CA . SER A 1 83 ? 1.224 12.707 -4.429 1.00 82.62 83 SER A CA 1
ATOM 639 C C . SER A 1 83 ? 1.479 11.194 -4.568 1.00 82.62 83 SER A C 1
ATOM 641 O O . SER A 1 83 ? 0.531 10.413 -4.562 1.00 82.62 83 SER A O 1
ATOM 643 N N . SER A 1 84 ? 2.741 10.773 -4.704 1.00 78.81 84 SER A N 1
ATOM 644 C CA . SER A 1 84 ? 3.154 9.360 -4.729 1.00 78.81 84 SER A CA 1
ATOM 645 C C . SER A 1 84 ? 3.503 8.803 -3.345 1.00 78.81 84 SER A C 1
ATOM 647 O O . SER A 1 84 ? 3.831 7.622 -3.212 1.00 78.81 84 SER A O 1
ATOM 649 N N . GLU A 1 85 ? 3.466 9.641 -2.316 1.00 86.12 85 GLU A N 1
ATOM 650 C CA . GLU A 1 85 ? 3.866 9.312 -0.959 1.00 86.12 85 GLU A CA 1
ATOM 651 C C . GLU A 1 85 ? 2.651 9.116 -0.059 1.00 86.12 85 GLU A C 1
ATOM 653 O O . GLU A 1 85 ? 1.579 9.689 -0.241 1.00 86.12 85 GLU A O 1
ATOM 658 N N . ASN A 1 86 ? 2.811 8.242 0.920 1.00 87.19 86 ASN A N 1
ATOM 659 C CA . ASN A 1 86 ? 1.823 7.961 1.938 1.00 87.19 86 ASN A CA 1
ATOM 660 C C . ASN A 1 86 ? 2.516 7.494 3.216 1.00 87.19 86 ASN A C 1
ATOM 662 O O . ASN A 1 86 ? 3.729 7.281 3.268 1.00 87.19 86 ASN A O 1
ATOM 666 N N . CYS A 1 87 ? 1.727 7.321 4.269 1.00 89.81 87 CYS A N 1
ATOM 667 C CA . CYS A 1 87 ? 2.248 6.959 5.577 1.00 89.81 87 CYS A CA 1
ATOM 668 C C . CYS A 1 87 ? 2.865 5.543 5.649 1.00 89.81 87 CYS A C 1
ATOM 670 O O . CYS A 1 87 ? 3.543 5.263 6.636 1.00 89.81 87 CYS A O 1
ATOM 672 N N . ASP A 1 88 ? 2.679 4.683 4.632 1.00 86.62 88 ASP A N 1
ATOM 673 C CA . ASP A 1 88 ? 3.298 3.349 4.552 1.00 86.62 88 ASP A CA 1
ATOM 674 C C . ASP A 1 88 ? 4.616 3.373 3.761 1.00 86.62 88 ASP A C 1
ATOM 676 O O . ASP A 1 88 ? 5.610 2.796 4.198 1.00 86.62 88 ASP A O 1
ATOM 680 N N . ASN A 1 89 ? 4.650 4.032 2.596 1.00 79.12 89 ASN A N 1
ATOM 681 C CA . ASN A 1 89 ? 5.840 4.056 1.736 1.00 79.12 89 ASN A CA 1
ATOM 682 C C . ASN A 1 89 ? 6.826 5.183 2.086 1.00 79.12 89 ASN A C 1
ATOM 684 O O . ASN A 1 89 ? 8.002 5.074 1.743 1.00 79.12 89 ASN A O 1
ATOM 688 N N . CYS A 1 90 ? 6.359 6.232 2.769 1.00 85.06 90 CYS A N 1
ATOM 689 C CA . CYS A 1 90 ? 7.139 7.417 3.093 1.00 85.06 90 CYS A CA 1
ATOM 690 C C . CYS A 1 90 ? 6.738 8.049 4.442 1.00 85.06 90 CYS A C 1
ATOM 692 O O . CYS A 1 90 ? 6.343 9.214 4.515 1.00 85.06 90 CYS A O 1
ATOM 694 N N . PRO A 1 91 ? 6.846 7.309 5.560 1.00 86.38 91 PRO A N 1
ATOM 695 C CA . PRO A 1 91 ? 6.383 7.768 6.873 1.00 86.38 91 PRO A CA 1
ATOM 696 C C . PRO A 1 91 ? 7.130 8.994 7.416 1.00 86.38 91 PRO A C 1
ATOM 698 O O . PRO A 1 91 ? 6.645 9.631 8.351 1.00 86.38 91 PRO A O 1
ATOM 701 N N . GLN A 1 92 ? 8.315 9.303 6.883 1.00 86.44 92 GLN A N 1
ATOM 702 C CA . GLN A 1 92 ? 9.089 10.478 7.280 1.00 86.44 92 GLN A CA 1
ATOM 703 C C . GLN A 1 92 ? 8.462 11.776 6.756 1.00 86.44 92 GLN A C 1
ATOM 705 O O . GLN A 1 92 ? 8.377 12.743 7.514 1.00 86.44 92 GLN A O 1
ATOM 710 N N . ASP A 1 93 ? 7.958 11.758 5.522 1.00 88.44 93 ASP A N 1
ATOM 711 C CA . ASP A 1 93 ? 7.391 12.935 4.857 1.00 88.44 93 ASP A CA 1
ATOM 712 C C . ASP A 1 93 ? 5.861 12.972 5.003 1.00 88.44 93 ASP A C 1
ATOM 714 O O . ASP A 1 93 ? 5.278 14.026 5.253 1.00 88.44 93 ASP A O 1
ATOM 718 N N . CYS A 1 94 ? 5.210 11.804 4.996 1.00 91.19 94 CYS A N 1
ATOM 719 C CA . CYS A 1 94 ? 3.771 11.620 5.212 1.00 91.19 94 CYS A CA 1
ATOM 720 C C . CYS A 1 94 ? 3.448 11.084 6.615 1.00 91.19 94 CYS A C 1
ATOM 722 O O . CYS A 1 94 ? 2.636 10.167 6.789 1.00 91.19 94 CYS A O 1
ATOM 724 N N . LYS A 1 95 ? 4.097 11.629 7.649 1.00 92.94 95 LYS A N 1
ATOM 725 C CA . LYS A 1 95 ? 3.853 11.209 9.032 1.00 92.94 95 LYS A CA 1
ATOM 726 C C . LYS A 1 95 ? 2.415 11.514 9.448 1.00 92.94 95 LYS A C 1
ATOM 728 O O . LYS A 1 95 ? 1.967 12.658 9.377 1.00 92.94 95 LYS A O 1
ATOM 733 N N . CYS A 1 96 ? 1.718 10.512 9.983 1.00 93.75 96 CYS A N 1
ATOM 734 C CA . CYS A 1 96 ? 0.382 10.743 10.516 1.00 93.75 96 CYS A CA 1
ATOM 735 C C . CYS A 1 96 ? 0.397 11.726 11.702 1.00 93.75 96 CYS A C 1
ATOM 737 O O . CYS A 1 96 ? 1.286 11.640 12.561 1.00 93.75 96 CYS A O 1
ATOM 739 N N . PRO A 1 97 ? -0.603 12.625 11.792 1.00 91.62 97 PRO A N 1
ATOM 740 C CA . PRO A 1 97 ? -0.757 13.526 12.926 1.00 91.62 97 PRO A CA 1
ATOM 741 C C . PRO A 1 97 ? -0.877 12.779 14.259 1.00 91.62 97 PRO A C 1
ATOM 743 O O . PRO A 1 97 ? -1.207 11.591 14.323 1.00 91.62 97 PRO A O 1
ATOM 746 N N . ILE A 1 98 ? -0.649 13.499 15.358 1.00 89.38 98 ILE A N 1
ATOM 747 C CA . ILE A 1 98 ? -0.840 12.958 16.709 1.00 89.38 98 ILE A CA 1
ATOM 748 C C . ILE A 1 98 ? -2.287 12.463 16.851 1.00 89.38 98 ILE A C 1
ATOM 750 O O . ILE A 1 98 ? -3.227 13.164 16.490 1.00 89.38 98 ILE A O 1
ATOM 754 N N . GLY A 1 99 ? -2.458 11.245 17.371 1.00 86.69 99 GLY A N 1
ATOM 755 C CA . GLY A 1 99 ? -3.771 10.602 17.493 1.00 86.69 99 GLY A CA 1
ATOM 756 C C . GLY A 1 99 ? -4.203 9.797 16.264 1.00 86.69 99 GLY A C 1
ATOM 757 O O . GLY A 1 99 ? -5.265 9.189 16.303 1.00 86.69 99 GLY A O 1
ATOM 758 N N . PHE A 1 100 ? -3.383 9.718 15.214 1.00 92.38 100 PHE A N 1
ATOM 759 C CA . PHE A 1 100 ? -3.636 8.899 14.026 1.00 92.38 100 PHE A CA 1
ATOM 760 C C . PHE A 1 100 ? -2.581 7.787 13.878 1.00 92.38 100 PHE A C 1
ATOM 762 O O . PHE A 1 100 ? -1.475 7.863 14.423 1.00 92.38 100 PHE A O 1
ATOM 769 N N . SER A 1 101 ? -2.940 6.712 13.184 1.00 91.62 101 SER A N 1
ATOM 770 C CA . SER A 1 101 ? -2.060 5.615 12.762 1.00 91.62 101 SER A CA 1
ATOM 771 C C . SER A 1 101 ? -2.197 5.395 11.266 1.00 91.62 101 SER A C 1
ATOM 773 O O . SER A 1 101 ? -3.277 5.598 10.720 1.00 91.62 101 SER A O 1
ATOM 775 N N . CYS A 1 102 ? -1.124 4.945 10.620 1.00 91.75 102 CYS A N 1
ATOM 776 C CA . CYS A 1 102 ? -1.218 4.517 9.233 1.00 91.75 102 CYS A CA 1
ATOM 777 C C . CYS A 1 102 ? -1.948 3.175 9.150 1.00 91.75 102 CYS A C 1
ATOM 779 O O . CYS A 1 102 ? -1.628 2.245 9.893 1.00 91.75 102 CYS A O 1
ATOM 781 N N . SER A 1 103 ? -2.946 3.098 8.280 1.00 92.31 103 SER A N 1
ATOM 782 C CA . SER A 1 103 ? -3.660 1.878 7.934 1.00 92.31 103 SER A CA 1
ATOM 783 C C . SER A 1 103 ? -4.096 1.991 6.480 1.00 92.31 103 SER A C 1
ATOM 785 O O . SER A 1 103 ? -4.666 3.007 6.090 1.00 92.31 103 SER A O 1
ATOM 787 N N . GLU A 1 104 ? -3.781 0.975 5.674 1.00 90.31 104 GLU A N 1
ATOM 788 C CA . GLU A 1 104 ? -4.092 0.954 4.237 1.00 90.31 104 GLU A CA 1
ATOM 789 C C . GLU A 1 104 ? -3.610 2.217 3.496 1.00 90.31 104 GLU A C 1
ATOM 791 O O . GLU A 1 104 ? -4.335 2.789 2.686 1.00 90.31 104 GLU A O 1
ATOM 796 N N . ARG A 1 105 ? -2.375 2.672 3.766 1.00 87.25 105 ARG A N 1
ATOM 797 C CA . ARG A 1 105 ? -1.773 3.890 3.188 1.00 87.25 105 ARG A CA 1
ATOM 798 C C . ARG A 1 105 ? -2.470 5.206 3.559 1.00 87.25 105 ARG A C 1
ATOM 800 O O . ARG A 1 105 ? -2.134 6.246 2.997 1.00 87.25 105 ARG A O 1
ATOM 807 N N . VAL A 1 106 ? -3.403 5.202 4.511 1.00 90.75 106 VAL A N 1
ATOM 808 C CA . VAL A 1 106 ? -4.129 6.398 4.962 1.00 90.75 106 VAL A CA 1
ATOM 809 C C . VAL A 1 106 ? -3.995 6.566 6.475 1.00 90.75 106 VAL A C 1
ATOM 811 O O . VAL A 1 106 ? -3.922 5.605 7.239 1.00 90.75 106 VAL A O 1
ATOM 814 N N . CYS A 1 107 ? -3.962 7.813 6.941 1.00 92.94 107 CYS A N 1
ATOM 815 C CA . CYS A 1 107 ? -3.979 8.105 8.369 1.00 92.94 107 CYS A CA 1
ATOM 816 C C . CYS A 1 107 ? -5.396 7.956 8.925 1.00 92.94 107 CYS A C 1
ATOM 818 O O . CYS A 1 107 ? -6.261 8.800 8.699 1.00 92.94 107 CYS A O 1
ATOM 820 N N . VAL A 1 108 ? -5.613 6.899 9.700 1.00 92.62 108 VAL A N 1
ATOM 821 C CA . VAL A 1 108 ? -6.864 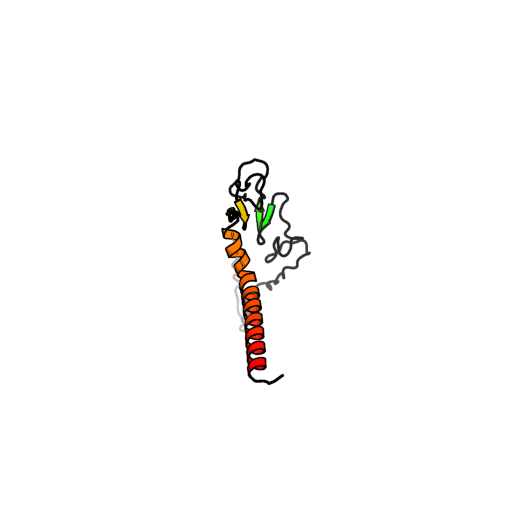6.647 10.419 1.00 92.62 108 VAL A CA 1
ATOM 822 C C . VAL A 1 108 ? -6.720 7.076 11.872 1.00 92.62 108 VAL A C 1
ATOM 824 O O . VAL A 1 108 ? -5.627 7.012 12.439 1.00 92.62 108 VAL A O 1
ATOM 827 N N . SER A 1 109 ? -7.799 7.548 12.497 1.00 89.62 109 SER A N 1
ATOM 828 C CA . SER A 1 109 ? -7.739 7.911 13.910 1.00 89.62 109 SER A CA 1
ATOM 829 C C . SER A 1 109 ? -7.440 6.661 14.733 1.00 89.62 109 SER A C 1
ATOM 831 O O . SER A 1 109 ? -8.100 5.626 14.618 1.00 89.62 109 SER A O 1
ATOM 833 N N . LYS A 1 110 ? -6.440 6.756 15.610 1.00 79.94 110 LYS A N 1
ATOM 834 C CA . LYS A 1 110 ? -6.358 5.835 16.733 1.00 79.94 110 LYS A CA 1
ATOM 835 C C . LYS A 1 110 ? -7.608 6.143 17.526 1.00 79.94 110 LYS A C 1
ATOM 837 O O . LYS A 1 110 ? -7.714 7.232 18.087 1.00 79.94 110 LYS A O 1
ATOM 842 N N . ILE A 1 111 ? -8.568 5.226 17.547 1.00 67.62 111 ILE A N 1
ATOM 843 C CA . ILE A 1 111 ? -9.666 5.300 18.499 1.00 67.62 111 ILE A CA 1
ATOM 844 C C . ILE A 1 111 ? -8.996 5.152 19.868 1.00 67.62 111 ILE A C 1
ATOM 846 O O . ILE A 1 111 ? -8.868 4.058 20.412 1.00 67.62 111 ILE A O 1
ATOM 850 N N . GLN A 1 112 ? -8.504 6.263 20.418 1.00 57.38 112 GLN A N 1
ATOM 851 C CA . GLN A 1 112 ? -8.310 6.433 21.840 1.00 57.38 112 GLN A CA 1
ATOM 852 C C . GLN A 1 112 ? -9.716 6.448 22.385 1.00 57.38 112 GLN A C 1
ATOM 854 O O . GLN A 1 112 ? -10.308 7.488 22.660 1.00 57.38 112 GLN A O 1
ATOM 859 N N . ALA A 1 113 ? -10.287 5.256 22.472 1.00 51.59 113 ALA A N 1
ATOM 860 C CA . ALA A 1 113 ? -11.388 5.041 23.347 1.00 51.59 113 ALA A CA 1
ATOM 861 C C . ALA A 1 113 ? -10.788 5.332 24.731 1.00 51.59 113 ALA A C 1
ATOM 863 O O . ALA A 1 113 ? -10.009 4.589 25.326 1.00 51.59 113 ALA A O 1
ATOM 864 N N . THR A 1 114 ? -11.029 6.566 25.155 1.00 52.16 114 THR A N 1
ATOM 865 C CA . THR A 1 114 ? -10.862 7.015 26.520 1.00 52.16 114 THR A CA 1
ATOM 866 C C . THR A 1 114 ? -11.544 5.948 27.370 1.00 52.16 114 THR A C 1
ATOM 868 O O . THR A 1 114 ? -12.618 5.462 27.006 1.00 52.16 114 THR A O 1
ATOM 871 N N . GLY A 1 115 ? -10.846 5.474 28.403 1.00 54.16 115 GLY A N 1
ATOM 872 C CA . GLY A 1 115 ? -10.965 4.132 28.999 1.00 54.16 115 GLY A CA 1
ATOM 873 C C . GLY A 1 115 ? -12.347 3.614 29.429 1.00 54.16 115 GLY A C 1
ATOM 874 O O . GLY A 1 115 ? -12.432 2.490 29.905 1.00 54.16 115 GLY A O 1
ATOM 875 N N . PHE A 1 116 ? -13.430 4.360 29.233 1.00 54.81 116 PHE A N 1
ATOM 876 C CA . PHE A 1 116 ? -14.801 3.889 29.392 1.00 54.81 116 PHE A CA 1
ATOM 877 C C . PHE A 1 116 ? -15.374 3.224 28.122 1.00 54.81 116 PHE A C 1
ATOM 879 O O . PHE A 1 116 ? -16.080 2.223 28.217 1.00 54.81 116 PHE A O 1
ATOM 886 N N . ALA A 1 117 ? -15.030 3.712 26.922 1.00 53.97 117 ALA A N 1
ATOM 887 C CA . ALA A 1 117 ? -15.561 3.164 25.666 1.00 53.97 117 ALA A CA 1
ATOM 888 C C . ALA A 1 117 ? -14.824 1.891 25.192 1.00 53.97 117 ALA A C 1
ATOM 890 O O . ALA A 1 117 ? -15.442 1.029 24.568 1.00 53.97 117 ALA A O 1
ATOM 891 N N . VAL A 1 118 ? -13.535 1.715 25.541 1.00 51.91 118 VAL A N 1
ATOM 892 C CA . VAL A 1 118 ? -12.781 0.465 25.258 1.00 51.91 118 VAL A CA 1
ATOM 893 C C . VAL A 1 118 ? -13.363 -0.688 26.051 1.00 51.91 118 VAL A C 1
ATOM 895 O O . VAL A 1 118 ? -13.421 -1.805 25.539 1.00 51.91 118 VAL A O 1
ATOM 898 N N . LEU A 1 119 ? -13.809 -0.421 27.285 1.00 51.12 119 LEU A N 1
ATOM 899 C CA . LEU A 1 119 ? -14.353 -1.459 28.145 1.00 51.12 119 LEU A CA 1
ATOM 900 C C . LEU A 1 119 ? -15.555 -2.122 27.466 1.00 51.12 119 LEU A C 1
ATOM 902 O O . LEU A 1 119 ? -15.613 -3.338 27.414 1.00 51.12 119 LEU A O 1
ATOM 906 N N . LEU A 1 120 ? -16.449 -1.358 26.836 1.00 52.31 120 LEU A N 1
ATOM 907 C CA . LEU A 1 120 ? -17.627 -1.923 26.169 1.00 52.31 120 LEU A CA 1
ATOM 908 C C . LEU A 1 120 ? -17.289 -2.709 24.888 1.00 52.31 120 LEU A C 1
ATOM 910 O O . LEU A 1 120 ? -17.969 -3.687 24.581 1.00 52.31 120 LEU A O 1
ATOM 914 N N . VAL A 1 121 ? -16.230 -2.333 24.159 1.00 51.78 121 VAL A N 1
ATOM 915 C CA . VAL A 1 121 ? -15.842 -3.009 22.905 1.00 51.78 121 VAL A CA 1
ATOM 916 C C . VAL A 1 121 ? -15.032 -4.283 23.171 1.00 51.78 121 VAL A C 1
ATOM 918 O O . VAL A 1 121 ? -15.317 -5.316 22.572 1.00 51.78 121 VAL A O 1
ATOM 921 N N . GLN A 1 122 ? -14.096 -4.265 24.124 1.00 45.91 122 GLN A N 1
ATOM 922 C CA . GLN A 1 122 ? -13.321 -5.454 24.521 1.00 45.91 122 GLN A CA 1
ATOM 923 C C . GLN A 1 122 ? -14.151 -6.449 25.350 1.00 45.91 122 GLN A C 1
ATOM 925 O O . GLN A 1 122 ? -13.845 -7.640 25.405 1.00 45.91 122 GLN A O 1
ATOM 930 N N . VAL A 1 123 ? -15.242 -5.986 25.969 1.00 49.53 123 VAL A N 1
ATOM 931 C CA . VAL A 1 123 ? -16.223 -6.850 26.636 1.00 49.53 123 VAL A CA 1
ATOM 932 C C . VAL A 1 123 ? -17.105 -7.581 25.619 1.00 49.53 123 VAL A C 1
ATOM 934 O O . VAL A 1 123 ? -17.669 -8.605 25.970 1.00 49.53 123 VAL A O 1
ATOM 937 N N . ARG A 1 124 ? -17.185 -7.191 24.340 1.00 49.38 124 ARG A N 1
ATOM 938 C CA . ARG A 1 124 ? -18.096 -7.867 23.395 1.00 49.38 124 ARG A CA 1
ATOM 939 C C . ARG A 1 124 ? -17.637 -9.267 22.957 1.00 49.38 124 ARG A C 1
ATOM 941 O O . ARG A 1 124 ? -18.489 -10.112 22.706 1.00 49.38 124 ARG A O 1
ATOM 948 N N . GLU A 1 125 ? -16.333 -9.543 22.951 1.00 54.25 125 GLU A N 1
ATOM 949 C CA . GLU A 1 125 ? -15.794 -10.870 22.590 1.00 54.25 125 GLU A CA 1
ATOM 950 C C . GLU A 1 125 ? -15.707 -11.827 23.802 1.00 54.25 125 GLU A C 1
ATOM 952 O O . GLU A 1 125 ? -15.828 -13.040 23.648 1.00 54.25 125 GLU A O 1
ATOM 957 N N . LYS A 1 126 ? -15.549 -11.302 25.032 1.00 49.50 126 LYS A N 1
ATOM 958 C CA . LYS A 1 126 ? -15.421 -12.105 26.274 1.00 49.50 126 LYS A CA 1
ATOM 959 C C . LYS A 1 126 ? -16.613 -12.035 27.243 1.00 49.50 126 LYS A C 1
ATOM 961 O O . LYS A 1 126 ? -16.667 -12.826 28.181 1.00 49.50 126 LYS A O 1
ATOM 966 N N . ALA A 1 127 ? -17.584 -11.142 27.048 1.00 55.69 127 ALA A N 1
ATOM 967 C CA . ALA A 1 127 ? -18.815 -11.116 27.844 1.00 55.69 127 ALA A CA 1
ATOM 968 C C . ALA A 1 127 ? -19.683 -12.365 27.714 1.00 55.69 127 ALA A C 1
ATOM 970 O O . ALA A 1 127 ? -20.182 -12.803 28.752 1.00 55.69 127 ALA A O 1
ATOM 971 N N . PRO A 1 128 ? -19.916 -12.949 26.517 1.00 61.22 128 PRO A N 1
ATOM 972 C CA . PRO A 1 128 ? -20.889 -14.032 26.429 1.00 61.22 128 PRO A CA 1
ATOM 973 C C . PRO A 1 128 ? -20.433 -15.259 27.225 1.00 61.22 128 PRO A C 1
ATOM 975 O O . PRO A 1 128 ? -21.255 -15.898 27.874 1.00 61.22 128 PRO A O 1
ATOM 978 N N . THR A 1 129 ? -19.128 -15.546 27.271 1.00 67.88 129 THR A N 1
ATOM 979 C CA . THR A 1 129 ? -18.568 -16.674 28.031 1.00 67.88 129 THR A CA 1
ATOM 980 C C . THR A 1 129 ? -18.636 -16.475 29.545 1.00 67.88 129 THR A C 1
ATOM 982 O O . THR A 1 129 ? -18.925 -17.427 30.268 1.00 67.88 129 THR A O 1
ATOM 985 N N . LEU A 1 130 ? -18.430 -15.250 30.035 1.00 70.31 130 LEU A N 1
ATOM 986 C CA . LEU A 1 130 ? -18.542 -14.929 31.463 1.00 70.31 130 LEU A CA 1
ATOM 987 C C . LEU A 1 130 ? -20.007 -14.930 31.933 1.00 70.31 130 LEU A C 1
ATOM 989 O O . LEU A 1 130 ? -20.310 -15.381 33.032 1.00 70.31 130 LEU A O 1
ATOM 993 N N . LEU A 1 131 ? -20.936 -14.485 31.084 1.00 78.94 131 LEU A N 1
ATOM 994 C CA . LEU A 1 131 ? -22.366 -14.515 31.395 1.00 78.94 131 LEU A CA 1
ATOM 995 C C . LEU A 1 131 ? -22.905 -15.956 31.406 1.00 78.94 131 LEU A C 1
ATOM 997 O O . LEU A 1 131 ? -23.636 -16.337 32.319 1.00 78.94 131 LEU A O 1
ATOM 1001 N N . LEU A 1 132 ? -22.485 -16.777 30.435 1.00 81.12 132 LEU A N 1
ATOM 1002 C CA . LEU A 1 132 ? -22.797 -18.208 30.384 1.00 81.12 132 LEU A CA 1
ATOM 1003 C C . LEU A 1 132 ? -22.282 -18.950 31.624 1.00 81.12 132 LEU A C 1
ATOM 1005 O O . LEU A 1 132 ? -23.023 -19.751 32.191 1.00 81.12 132 LEU A O 1
ATOM 1009 N N . SER A 1 133 ? -21.059 -18.671 32.090 1.00 82.62 133 SER A N 1
ATOM 1010 C CA . SER A 1 133 ? -20.501 -19.361 33.262 1.00 82.62 133 SER A CA 1
ATOM 1011 C C . SER A 1 133 ? -21.252 -19.031 34.557 1.00 82.62 133 SER A C 1
ATOM 1013 O O . SER A 1 133 ? -21.523 -19.930 35.354 1.00 82.62 133 SER A O 1
ATOM 1015 N N . VAL A 1 134 ? -21.667 -17.773 34.742 1.00 88.50 134 VAL A N 1
ATOM 1016 C CA . VAL A 1 134 ? -22.474 -17.352 35.898 1.00 88.50 134 VAL A CA 1
ATOM 1017 C C . VAL A 1 134 ? -23.872 -17.975 35.855 1.00 88.50 134 VAL A C 1
ATOM 1019 O O . VAL A 1 134 ? -24.348 -18.471 36.877 1.00 88.50 134 VAL A O 1
ATOM 1022 N N . ILE A 1 135 ? -24.516 -18.018 34.683 1.00 90.69 135 ILE A N 1
ATOM 1023 C CA . ILE A 1 135 ? -25.834 -18.655 34.518 1.00 90.69 135 ILE A CA 1
ATOM 1024 C C . ILE A 1 135 ? -25.760 -20.155 34.829 1.00 90.69 135 ILE A C 1
ATOM 1026 O O . ILE A 1 135 ? -26.593 -20.663 35.578 1.00 90.69 135 ILE A O 1
ATOM 1030 N N . VAL A 1 136 ? -24.750 -20.863 34.311 1.00 90.25 136 VAL A N 1
ATOM 1031 C CA . VAL A 1 136 ? -24.554 -22.299 34.578 1.00 90.25 136 VAL A CA 1
ATOM 1032 C C . VAL A 1 136 ? -24.334 -22.559 36.071 1.00 90.25 136 VAL A C 1
ATOM 1034 O O . VAL A 1 136 ? -24.922 -23.491 36.621 1.00 90.25 136 VAL A O 1
ATOM 1037 N N . LEU A 1 137 ? -23.551 -21.717 36.754 1.00 93.19 137 LEU A N 1
ATOM 1038 C CA . LEU A 1 137 ? -23.316 -21.847 38.192 1.00 93.19 137 LEU A CA 1
ATOM 1039 C C . LEU A 1 137 ? -24.602 -21.627 39.007 1.00 93.19 137 LEU A C 1
ATOM 1041 O O . LEU A 1 137 ? -24.893 -22.403 39.917 1.00 93.19 137 LEU A O 1
ATOM 1045 N N . LEU A 1 138 ? -25.402 -20.613 38.664 1.00 94.25 138 LEU A N 1
ATOM 1046 C CA . LEU A 1 138 ? -26.684 -20.346 39.323 1.00 94.25 138 LEU A CA 1
ATOM 1047 C C . LEU A 1 138 ? -27.681 -21.490 39.114 1.00 94.25 138 LEU A C 1
ATOM 1049 O O . LEU A 1 138 ? -28.317 -21.923 40.075 1.00 94.25 138 LEU A O 1
ATOM 1053 N N . LEU A 1 139 ? -27.779 -22.030 37.896 1.00 94.31 139 LEU A N 1
ATOM 1054 C CA . LEU A 1 139 ? -28.616 -23.198 37.614 1.00 94.31 139 LEU A CA 1
ATOM 1055 C C . LEU A 1 139 ? -28.160 -24.419 38.421 1.00 94.31 139 LEU A C 1
ATOM 1057 O O . LEU A 1 139 ? -28.997 -25.080 39.030 1.00 94.31 139 LEU A O 1
ATOM 1061 N N . ALA A 1 140 ? -26.854 -24.685 38.510 1.00 91.88 140 ALA A N 1
ATOM 1062 C CA . ALA A 1 140 ? -26.324 -25.785 39.316 1.00 91.88 140 ALA A CA 1
ATOM 1063 C C . ALA A 1 140 ? -26.662 -25.633 40.812 1.00 91.88 140 ALA A C 1
ATOM 1065 O O . ALA A 1 140 ? -27.050 -26.607 41.461 1.00 91.88 140 ALA A O 1
ATOM 1066 N N . ILE A 1 141 ? -26.575 -24.414 41.357 1.00 94.62 141 ILE A N 1
ATOM 1067 C CA . ILE A 1 141 ? -26.955 -24.120 42.748 1.00 94.62 141 ILE A CA 1
ATOM 1068 C C . ILE A 1 141 ? -28.458 -24.346 42.962 1.00 94.62 141 ILE A C 1
ATOM 1070 O O . ILE A 1 141 ? -28.850 -24.963 43.955 1.00 94.62 141 ILE A O 1
ATOM 1074 N N . LEU A 1 142 ? -29.303 -23.889 42.033 1.00 93.31 142 LEU A N 1
ATOM 1075 C CA . LEU A 1 142 ? -30.757 -24.056 42.113 1.00 93.31 142 LEU A CA 1
ATOM 1076 C C . LEU A 1 142 ? -31.173 -25.527 42.000 1.00 93.31 142 LEU A C 1
ATOM 1078 O O . LEU A 1 142 ? -32.011 -25.979 42.777 1.00 93.31 142 LEU A O 1
ATOM 1082 N N . ILE A 1 143 ? -30.550 -26.287 41.095 1.00 91.56 143 ILE A N 1
ATOM 1083 C CA . ILE A 1 143 ? -30.779 -27.729 40.947 1.00 91.56 143 ILE A CA 1
ATOM 1084 C C . ILE A 1 143 ? -30.354 -28.456 42.226 1.00 91.56 143 ILE A C 1
ATOM 1086 O O . ILE A 1 143 ? -31.129 -29.246 42.759 1.00 91.56 143 ILE A O 1
ATOM 1090 N N . LYS A 1 144 ? -29.176 -28.143 42.786 1.00 89.19 144 LYS A N 1
ATOM 1091 C CA . LYS A 1 144 ? -28.705 -28.743 44.044 1.00 89.19 144 LYS A CA 1
ATOM 1092 C C . LYS A 1 144 ? -29.652 -28.453 45.206 1.00 89.19 144 LYS A C 1
ATOM 1094 O O . LYS A 1 144 ? -30.010 -29.371 45.938 1.00 89.19 144 LYS A O 1
ATOM 1099 N N . LYS A 1 145 ? -30.113 -27.205 45.333 1.00 90.62 145 LYS A N 1
ATOM 1100 C CA . LYS A 1 145 ? -31.106 -26.825 46.344 1.00 90.62 145 LYS A CA 1
ATOM 1101 C C . LYS A 1 145 ? -32.411 -27.603 46.158 1.00 90.62 145 LYS A C 1
ATOM 1103 O O . LYS A 1 145 ? -32.964 -28.097 47.136 1.00 90.62 145 LYS A O 1
ATOM 1108 N N . LYS A 1 146 ? -32.871 -27.765 44.913 1.00 88.25 146 LYS A N 1
ATOM 1109 C CA . LYS A 1 146 ? -34.116 -28.479 44.621 1.00 88.25 146 LYS A CA 1
ATOM 1110 C C . LYS A 1 146 ? -34.025 -29.981 44.897 1.00 88.25 146 LYS A C 1
ATOM 1112 O O . LYS A 1 146 ? -34.984 -30.550 45.407 1.00 88.25 146 LYS A O 1
ATOM 1117 N N . MET A 1 147 ? -32.882 -30.609 44.620 1.00 81.75 147 MET A N 1
ATOM 1118 C CA . MET A 1 147 ? -32.640 -32.023 44.941 1.00 81.75 147 MET A CA 1
ATOM 1119 C C . MET A 1 147 ? -32.635 -32.272 46.457 1.00 81.75 147 MET A C 1
ATOM 1121 O O . MET A 1 147 ? -33.234 -33.243 46.913 1.00 81.75 147 MET A O 1
ATOM 1125 N N . SER A 1 148 ? -32.058 -31.356 47.247 1.00 81.88 148 SER A N 1
ATOM 1126 C CA . SER A 1 148 ? -32.100 -31.427 48.716 1.00 81.88 148 SER A CA 1
ATOM 1127 C C . SER A 1 148 ? -33.515 -31.293 49.294 1.00 81.88 148 SER A C 1
ATOM 1129 O O . SER A 1 148 ? -33.818 -31.938 50.291 1.00 81.88 148 SER A O 1
ATOM 1131 N N . GLU A 1 149 ? -34.399 -30.507 48.670 1.00 82.44 149 GLU A N 1
ATOM 1132 C CA . GLU A 1 149 ? -35.817 -30.417 49.067 1.00 82.44 149 GLU A CA 1
ATOM 1133 C C . GLU A 1 149 ? -36.628 -31.672 48.702 1.00 82.44 149 GLU A C 1
ATOM 1135 O O .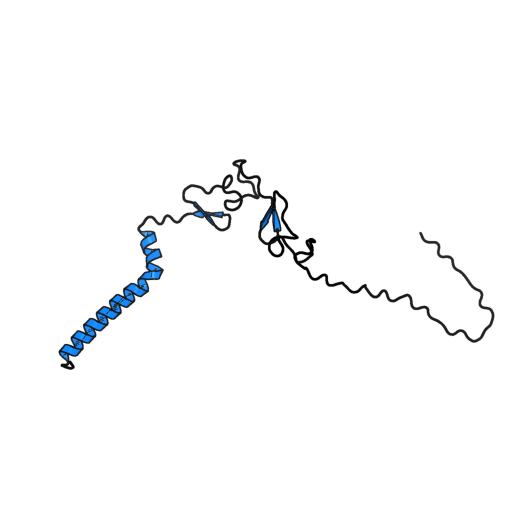 GLU A 1 149 ? -37.633 -31.961 49.347 1.00 82.44 149 GLU A O 1
ATOM 1140 N N . LEU A 1 150 ? -36.208 -32.414 47.673 1.00 78.50 150 LEU A N 1
ATOM 1141 C CA . LEU A 1 150 ? -36.883 -33.627 47.198 1.00 78.50 150 LEU A CA 1
ATOM 1142 C C . LEU A 1 150 ? -36.376 -34.911 47.875 1.00 78.50 150 LEU A C 1
ATOM 1144 O O . LEU A 1 150 ? -36.913 -35.981 47.602 1.00 78.50 150 LEU A O 1
ATOM 1148 N N . GLY A 1 151 ? -35.366 -34.826 48.752 1.00 65.81 151 GLY A N 1
ATOM 1149 C CA . GLY A 1 151 ? -34.815 -35.989 49.458 1.00 65.81 151 GLY A CA 1
ATOM 1150 C C . GLY A 1 151 ? -34.124 -37.007 48.544 1.00 65.81 151 GLY A C 1
ATOM 1151 O O . GLY A 1 151 ? -33.957 -38.158 48.934 1.00 65.81 151 GLY A O 1
ATOM 1152 N N . ILE A 1 152 ? -33.738 -36.595 47.332 1.00 62.69 152 ILE A N 1
ATOM 1153 C CA . ILE A 1 152 ? -32.998 -37.420 46.373 1.00 62.69 152 ILE A CA 1
ATOM 1154 C C . ILE A 1 152 ? -31.527 -37.017 46.507 1.00 62.69 152 ILE A C 1
ATOM 1156 O O . ILE A 1 152 ? -31.062 -36.088 45.844 1.00 62.69 152 ILE A O 1
ATOM 1160 N N . GLY A 1 153 ? -30.833 -37.653 47.447 1.00 58.91 153 GLY A N 1
ATOM 1161 C CA . GLY A 1 153 ? -29.402 -37.501 47.704 1.00 58.91 153 GLY A CA 1
ATOM 1162 C C . GLY A 1 153 ? -28.746 -38.861 47.818 1.00 58.91 153 GLY A C 1
ATOM 1163 O O . GLY A 1 153 ? -29.380 -39.747 48.431 1.00 58.91 153 GLY A O 1
#

pLDDT: mean 75.52, std 16.33, range [44.88, 94.81]

Foldseek 3Di:
DDDDPPPDDDDPDDPDDPPPDPPDDDPPPDPPPPPDDDAPPLDQDPVHACVRRVPNRPAPPQFDDDPRDTDGLDPAPPLDQDPSHFCPSHCRNHPADPQWDDDPRHTDGPPPPVVVNVCVVVCVVVVVVVVVVVVVVVVVVVVVVVCVVVVND

Radius of gyration: 39.93 Å; chains: 1; bounding box: 54×55×130 Å

Sequence (153 aa):
MRYFQLVVIPILLTPFFSFAYSQSDQFNPLPTVEIKAICGDRICAEGENCDNCPQDCKCPINETCINGTCVPRGRCGNYICESSENCDNCPQDCKCPIGFSCSERVCVSKIQATGFAVLLVQVREKAPTLLLSVIVLLLAILIKKKMSELGIG